Protein AF-A0A6A4ACM0-F1 (afdb_monomer_lite)

Sequence (72 aa):
MENTLALTVAHKANRLAWAKRMVVTPKEGWERTVFSDEKKFNLDGTDGLQSFDMTCGGRQERRSGGRMRVAR

Secondary structure (DSSP, 8-state):
--------HHHHHHHHHHHHHHHTS-HHHHHTPPP----PPPTT-TTS-----SS------------PPPP-

Radius of gyration: 26.79 Å; chains: 1; bounding box: 34×51×78 Å

InterPro domains:
  IPR036397 Ribonuclease H superfamily [G3DSA:3.30.420.10] (1-70)

pLDDT: mean 72.55, std 22.49, range [37.0, 97.19]

Structure (mmCIF, N/CA/C/O backbone):
data_AF-A0A6A4ACM0-F1
#
_entry.id   AF-A0A6A4ACM0-F1
#
loop_
_atom_site.group_PDB
_atom_site.id
_atom_site.type_symbol
_atom_site.label_atom_id
_atom_site.label_alt_id
_atom_site.label_comp_id
_atom_site.label_asym_id
_atom_site.label_entity_id
_atom_site.label_seq_id
_atom_site.pdbx_PDB_ins_code
_atom_site.Cartn_x
_atom_site.Cartn_y
_atom_site.Cartn_z
_atom_site.occupancy
_atom_site.B_iso_or_equiv
_atom_site.auth_seq_id
_atom_site.auth_comp_id
_atom_site.auth_asym_id
_atom_site.auth_atom_id
_atom_site.pdbx_PDB_model_num
ATOM 1 N N . MET A 1 1 ? 0.692 3.376 -22.701 1.00 46.34 1 MET A N 1
ATOM 2 C CA . MET A 1 1 ? 1.728 2.619 -21.968 1.00 46.34 1 MET A CA 1
ATOM 3 C C . MET A 1 1 ? 1.063 1.963 -20.777 1.00 46.34 1 MET A C 1
ATOM 5 O O . MET A 1 1 ? 0.700 2.660 -19.841 1.00 46.34 1 MET A O 1
ATOM 9 N N . GLU A 1 2 ? 0.871 0.651 -20.815 1.00 51.75 2 GLU A N 1
ATOM 10 C CA . GLU A 1 2 ? 0.471 -0.115 -19.631 1.00 51.75 2 GLU A CA 1
ATOM 11 C C . GLU A 1 2 ? 1.733 -0.378 -18.802 1.00 51.75 2 GLU A C 1
ATOM 13 O O . GLU A 1 2 ? 2.394 -1.401 -18.931 1.00 51.75 2 GLU A O 1
ATOM 18 N N . ASN A 1 3 ? 2.139 0.614 -18.004 1.00 59.91 3 ASN A N 1
ATOM 19 C CA . ASN A 1 3 ? 3.325 0.531 -17.147 1.00 59.91 3 ASN A CA 1
ATOM 20 C C . ASN A 1 3 ? 2.965 -0.099 -15.794 1.00 59.91 3 ASN A C 1
ATOM 22 O O . ASN A 1 3 ? 3.136 0.496 -14.731 1.00 59.91 3 ASN A O 1
ATOM 26 N N . THR A 1 4 ? 2.355 -1.280 -15.837 1.00 61.91 4 THR A N 1
ATOM 27 C CA . THR A 1 4 ? 1.958 -2.012 -14.637 1.00 61.91 4 THR A CA 1
ATOM 28 C C . THR A 1 4 ? 2.690 -3.339 -14.641 1.00 61.91 4 THR A C 1
ATOM 30 O O . THR A 1 4 ? 2.390 -4.222 -15.439 1.00 61.91 4 THR A O 1
ATOM 33 N N . LEU A 1 5 ? 3.675 -3.478 -13.749 1.00 77.25 5 LEU A N 1
ATOM 34 C CA . LEU A 1 5 ? 4.340 -4.758 -13.518 1.00 77.25 5 LEU A CA 1
ATOM 35 C C . LEU A 1 5 ? 3.274 -5.823 -13.231 1.00 77.25 5 LEU A C 1
ATOM 37 O O . LEU A 1 5 ? 2.439 -5.645 -12.338 1.00 77.25 5 LEU A O 1
ATOM 41 N N . ALA A 1 6 ? 3.294 -6.917 -13.993 1.00 86.06 6 ALA A N 1
ATOM 42 C CA . ALA A 1 6 ? 2.310 -7.980 -13.857 1.00 86.06 6 ALA A CA 1
ATOM 43 C C . ALA A 1 6 ? 2.369 -8.571 -12.439 1.00 86.06 6 ALA A C 1
ATOM 45 O O . ALA A 1 6 ? 3.353 -9.190 -12.030 1.00 86.06 6 ALA A O 1
ATOM 46 N N . LEU A 1 7 ? 1.308 -8.36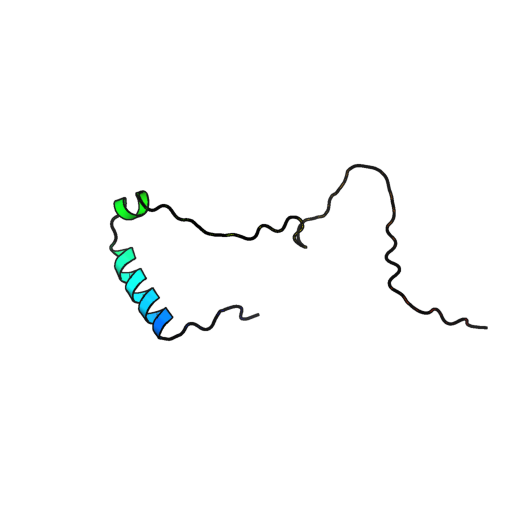0 -11.658 1.00 87.25 7 LEU A N 1
ATOM 47 C CA . LEU A 1 7 ? 1.220 -8.899 -10.306 1.00 87.25 7 LEU A CA 1
ATOM 48 C C . LEU A 1 7 ? 0.955 -10.402 -10.366 1.00 87.25 7 LEU A C 1
ATOM 50 O O . LEU A 1 7 ? -0.111 -10.831 -10.817 1.00 87.25 7 LEU A O 1
ATOM 54 N N . THR A 1 8 ? 1.894 -11.187 -9.839 1.00 91.88 8 THR A N 1
ATOM 55 C CA . THR A 1 8 ? 1.696 -12.622 -9.618 1.00 91.88 8 THR A CA 1
ATOM 56 C C . THR A 1 8 ? 0.534 -12.861 -8.648 1.00 91.88 8 THR A C 1
ATOM 58 O O . THR A 1 8 ? 0.176 -11.998 -7.837 1.00 91.88 8 THR A O 1
ATOM 61 N N . VAL A 1 9 ? -0.055 -14.059 -8.699 1.00 92.50 9 VAL A N 1
ATOM 62 C CA . VAL A 1 9 ? -1.119 -14.476 -7.766 1.00 92.50 9 VAL A CA 1
ATOM 63 C C . VAL A 1 9 ? -0.658 -14.336 -6.309 1.00 92.50 9 VAL A C 1
ATOM 65 O O . VAL A 1 9 ? -1.402 -13.821 -5.474 1.00 92.50 9 VAL A O 1
ATOM 68 N N . ALA A 1 10 ? 0.600 -14.683 -6.024 1.00 94.56 10 ALA A N 1
ATOM 69 C CA . ALA A 1 10 ? 1.199 -14.542 -4.699 1.00 94.56 10 ALA A CA 1
ATOM 70 C C . ALA A 1 10 ? 1.279 -13.076 -4.237 1.00 94.56 10 ALA A C 1
ATOM 72 O O . ALA A 1 10 ? 0.909 -12.766 -3.106 1.00 94.56 10 ALA A O 1
ATOM 73 N N . HIS A 1 11 ? 1.687 -12.145 -5.111 1.00 94.44 11 HIS A N 1
ATOM 74 C CA . HIS A 1 11 ? 1.717 -10.718 -4.768 1.00 94.44 11 HIS A CA 1
ATOM 75 C C . HIS A 1 11 ? 0.323 -10.186 -4.427 1.00 94.44 11 HIS A C 1
ATOM 77 O O . HIS A 1 11 ? 0.176 -9.426 -3.471 1.00 94.44 11 HIS A O 1
ATOM 83 N N . LYS A 1 12 ? -0.707 -10.603 -5.173 1.00 93.69 12 LYS A N 1
ATOM 84 C CA . LYS A 1 12 ? -2.097 -10.201 -4.907 1.00 93.69 12 LYS A CA 1
ATOM 85 C C . LYS A 1 12 ? -2.585 -10.736 -3.560 1.00 93.69 12 LYS A C 1
ATOM 87 O O . LYS A 1 12 ? -3.139 -9.969 -2.775 1.00 93.69 12 LYS A O 1
ATOM 92 N N . ALA A 1 13 ? -2.326 -12.011 -3.267 1.00 95.94 13 ALA A N 1
ATOM 93 C CA . ALA A 1 13 ? -2.697 -12.629 -1.996 1.00 95.94 13 ALA A CA 1
ATOM 94 C C . ALA A 1 13 ? -2.009 -11.946 -0.802 1.00 95.94 13 ALA A C 1
ATOM 96 O O . ALA A 1 13 ? -2.673 -11.567 0.164 1.00 95.94 13 ALA A O 1
ATOM 97 N N . ASN A 1 14 ? -0.699 -11.700 -0.899 1.00 97.00 14 ASN A N 1
ATOM 98 C CA . ASN A 1 14 ? 0.074 -11.054 0.162 1.00 97.00 14 ASN A CA 1
ATOM 99 C C . ASN A 1 14 ? -0.365 -9.605 0.399 1.00 97.00 14 ASN A C 1
ATOM 101 O O . ASN A 1 14 ? -0.537 -9.199 1.549 1.00 97.00 14 ASN A O 1
ATOM 105 N N . ARG A 1 15 ? -0.607 -8.836 -0.673 1.00 96.56 15 ARG A N 1
ATOM 106 C CA . ARG A 1 15 ? -1.134 -7.466 -0.572 1.00 96.56 15 ARG A CA 1
ATOM 107 C C . ARG A 1 15 ? -2.512 -7.441 0.087 1.00 96.56 15 ARG A C 1
ATOM 109 O O . ARG A 1 15 ? -2.734 -6.616 0.966 1.00 96.56 15 ARG A O 1
ATOM 116 N N . LEU A 1 16 ? -3.409 -8.362 -0.279 1.00 96.56 16 LEU A N 1
ATOM 117 C CA . LEU A 1 16 ? -4.741 -8.461 0.324 1.00 96.56 16 LEU A CA 1
ATOM 118 C C . LEU A 1 16 ? -4.670 -8.822 1.814 1.00 96.56 16 LEU A C 1
ATOM 120 O O . LEU A 1 16 ? -5.361 -8.214 2.628 1.00 96.56 16 LEU A O 1
ATOM 124 N N . ALA A 1 17 ? -3.828 -9.789 2.182 1.00 97.19 17 ALA A N 1
ATOM 125 C CA . ALA A 1 17 ? -3.630 -10.175 3.575 1.00 97.19 17 ALA A CA 1
ATOM 126 C C . ALA A 1 17 ? -3.049 -9.023 4.407 1.00 97.19 17 ALA A C 1
ATOM 128 O O . ALA A 1 17 ? -3.514 -8.767 5.516 1.00 97.19 17 ALA A O 1
ATOM 129 N N . TRP A 1 18 ? -2.067 -8.297 3.865 1.00 96.44 18 TRP A N 1
ATOM 130 C CA . TRP A 1 18 ? -1.505 -7.114 4.513 1.00 96.44 18 TRP A CA 1
ATOM 131 C C . TRP A 1 18 ? -2.555 -6.011 4.681 1.00 96.44 18 TRP A C 1
ATOM 133 O O . TRP A 1 18 ? -2.728 -5.517 5.791 1.00 96.44 18 TRP A O 1
ATOM 143 N N . ALA A 1 19 ? -3.326 -5.702 3.633 1.00 96.38 19 ALA A N 1
ATOM 144 C CA . ALA A 1 19 ? -4.367 -4.676 3.677 1.00 96.38 19 ALA A CA 1
ATOM 145 C C . ALA A 1 19 ? -5.436 -4.980 4.738 1.00 96.38 19 ALA A C 1
ATOM 147 O O . ALA A 1 19 ? -5.772 -4.107 5.532 1.00 96.38 19 ALA A O 1
ATOM 148 N N . LYS A 1 20 ? -5.909 -6.233 4.818 1.00 96.62 20 LYS A N 1
ATOM 149 C CA . LYS A 1 20 ? -6.870 -6.660 5.851 1.00 96.62 20 LYS A CA 1
ATOM 150 C C . LYS A 1 20 ? -6.355 -6.408 7.269 1.00 96.62 20 LYS A C 1
ATOM 152 O O . LYS A 1 20 ? -7.121 -5.958 8.112 1.00 96.62 20 LYS A O 1
ATOM 157 N N . ARG A 1 21 ? -5.069 -6.674 7.529 1.00 95.12 21 ARG A N 1
ATOM 158 C CA . ARG A 1 21 ? -4.450 -6.408 8.838 1.00 95.12 21 ARG A CA 1
ATOM 159 C C . ARG A 1 21 ? -4.302 -4.916 9.110 1.00 95.12 21 ARG A C 1
ATOM 161 O O . ARG A 1 21 ? -4.548 -4.487 10.223 1.00 95.12 21 ARG A O 1
ATOM 168 N N . MET A 1 22 ? -3.914 -4.138 8.105 1.00 94.19 22 MET A N 1
ATOM 169 C CA . MET A 1 22 ? -3.652 -2.709 8.272 1.00 94.19 22 MET A CA 1
ATOM 170 C C . MET A 1 22 ? -4.921 -1.876 8.463 1.00 94.19 22 MET A C 1
ATOM 172 O O . MET A 1 22 ? -4.890 -0.894 9.194 1.00 94.19 22 MET A O 1
ATOM 176 N N . VAL A 1 23 ? -6.048 -2.283 7.869 1.00 93.69 23 VAL A N 1
ATOM 177 C CA . VAL A 1 23 ? -7.348 -1.612 8.063 1.00 93.69 23 VAL A CA 1
ATOM 178 C C . VAL A 1 23 ? -7.829 -1.696 9.512 1.00 93.69 23 VAL A C 1
ATOM 180 O O . VAL A 1 23 ? -8.457 -0.763 9.999 1.00 93.69 23 VAL A O 1
ATOM 183 N N . VAL A 1 24 ? -7.532 -2.797 10.205 1.00 94.94 24 VAL A N 1
ATOM 184 C CA . VAL A 1 24 ? -7.894 -2.971 11.621 1.00 94.94 24 VAL A CA 1
ATOM 185 C C . VAL A 1 24 ? -6.823 -2.442 12.577 1.00 94.94 24 VAL A C 1
ATOM 187 O O . VAL A 1 24 ? -7.039 -2.450 13.787 1.00 94.94 24 VAL A O 1
ATOM 190 N N . THR A 1 25 ? -5.671 -1.992 12.064 1.00 91.44 25 THR A N 1
ATOM 191 C CA . THR A 1 25 ? -4.606 -1.415 12.888 1.00 91.44 25 THR A CA 1
ATOM 192 C C . THR A 1 25 ? -5.095 -0.107 13.519 1.00 91.44 25 THR A C 1
ATOM 194 O O . THR A 1 25 ? -5.521 0.792 12.787 1.00 91.44 25 THR A O 1
ATOM 197 N N . PRO A 1 26 ? -5.001 0.039 14.854 1.00 92.12 26 PRO A N 1
ATOM 198 C CA . PRO A 1 26 ? -5.356 1.271 15.548 1.00 9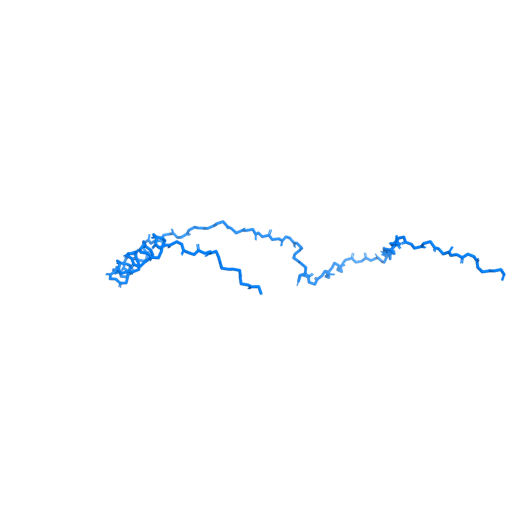2.12 26 PRO A CA 1
ATOM 199 C C . PRO A 1 26 ? -4.538 2.479 15.078 1.00 92.12 26 PRO A C 1
ATOM 201 O O . PRO A 1 26 ? -3.414 2.344 14.584 1.00 92.12 26 PRO A O 1
ATOM 204 N N . LYS A 1 27 ? -5.086 3.680 15.276 1.00 91.31 27 LYS A N 1
ATOM 205 C CA . LYS A 1 27 ? -4.469 4.950 14.860 1.00 91.31 27 LYS A CA 1
ATOM 206 C C . LYS A 1 27 ? -3.070 5.135 15.453 1.00 91.31 27 LYS A C 1
ATOM 208 O O . LYS A 1 27 ? -2.165 5.604 14.771 1.00 91.31 27 LYS A O 1
ATOM 213 N N . GLU A 1 28 ? -2.872 4.673 16.680 1.00 92.50 28 GLU A N 1
ATOM 214 C CA . GLU A 1 28 ? -1.609 4.733 17.416 1.00 92.50 28 GLU A CA 1
ATOM 215 C C . GLU A 1 28 ? -0.489 3.951 16.710 1.00 92.50 28 GLU A C 1
ATOM 217 O O . GLU A 1 28 ? 0.686 4.302 16.820 1.00 92.50 28 GLU A O 1
ATOM 222 N N . GLY A 1 29 ? -0.839 2.894 15.967 1.00 90.75 29 GLY A N 1
ATOM 223 C CA . GLY A 1 29 ? 0.113 2.138 15.154 1.00 90.75 29 GLY A CA 1
ATOM 224 C C . GLY A 1 29 ? 0.621 2.951 13.964 1.00 90.75 29 GLY A C 1
ATOM 225 O O . GLY A 1 29 ? 1.817 2.949 13.675 1.00 90.75 29 GLY A O 1
ATOM 226 N N . TRP A 1 30 ? -0.268 3.704 13.315 1.00 94.81 30 TRP A N 1
ATOM 227 C CA . TRP A 1 30 ? 0.088 4.587 12.204 1.00 94.81 30 TRP A CA 1
ATOM 228 C C . TRP A 1 30 ? 0.926 5.779 12.662 1.00 94.81 30 TRP A C 1
ATOM 230 O O . TRP A 1 30 ? 1.920 6.100 12.020 1.00 94.81 30 TRP A O 1
ATOM 240 N N . GLU A 1 31 ? 0.583 6.384 13.801 1.00 95.44 31 GLU A N 1
ATOM 241 C CA . GLU A 1 31 ? 1.308 7.537 14.358 1.00 95.44 31 GLU A CA 1
ATOM 242 C C . GLU A 1 31 ? 2.758 7.210 14.750 1.00 95.44 31 GLU A C 1
ATOM 244 O O . GLU A 1 31 ? 3.615 8.090 14.754 1.00 95.44 31 GLU A O 1
ATOM 249 N N . ARG A 1 32 ? 3.054 5.940 15.047 1.00 94.81 32 ARG A N 1
ATOM 250 C CA . ARG A 1 32 ? 4.409 5.466 15.374 1.00 94.81 32 ARG A CA 1
ATOM 251 C C . ARG A 1 32 ? 5.179 4.934 14.164 1.00 94.81 32 ARG A C 1
ATOM 253 O O . ARG A 1 32 ? 6.337 4.547 14.309 1.00 94.81 32 ARG A O 1
ATOM 260 N N . THR A 1 33 ? 4.556 4.879 12.988 1.00 93.62 33 THR A N 1
ATOM 261 C CA . THR A 1 33 ? 5.183 4.325 11.785 1.00 93.62 33 THR A CA 1
ATOM 262 C C . THR A 1 33 ? 6.027 5.386 11.082 1.00 93.62 33 THR A C 1
ATOM 264 O O . THR A 1 33 ? 5.520 6.431 10.684 1.00 93.62 33 THR A O 1
ATOM 267 N N . VAL A 1 34 ? 7.315 5.097 10.878 1.00 95.94 34 VAL A N 1
ATOM 268 C CA . VAL A 1 34 ? 8.224 5.930 10.077 1.00 95.94 34 VAL A CA 1
ATOM 269 C C . VAL A 1 34 ? 8.385 5.292 8.700 1.00 95.94 34 VAL A C 1
ATOM 271 O O . VAL A 1 34 ? 8.893 4.177 8.589 1.00 95.94 34 VAL A O 1
ATOM 274 N N . PHE A 1 35 ? 7.943 5.990 7.654 1.00 95.00 35 PHE A N 1
ATOM 275 C CA . PHE A 1 35 ? 8.093 5.544 6.269 1.00 95.00 35 PHE A CA 1
ATOM 276 C C . PHE A 1 35 ? 9.394 6.076 5.665 1.00 95.00 35 PHE A C 1
ATOM 278 O O . PHE A 1 35 ? 9.739 7.243 5.846 1.00 95.00 35 PHE A O 1
ATOM 285 N N . SER A 1 36 ? 10.085 5.230 4.908 1.00 96.44 36 SER A N 1
ATOM 286 C CA . SER A 1 36 ? 11.243 5.598 4.098 1.00 96.44 36 SER A CA 1
ATOM 287 C C . SER A 1 36 ? 11.095 5.020 2.692 1.00 96.44 36 SER A C 1
ATOM 289 O O . SER A 1 36 ? 10.498 3.959 2.508 1.00 96.44 36 SER A O 1
ATOM 291 N N . ASP A 1 37 ? 11.614 5.738 1.701 1.00 95.50 37 ASP A N 1
ATO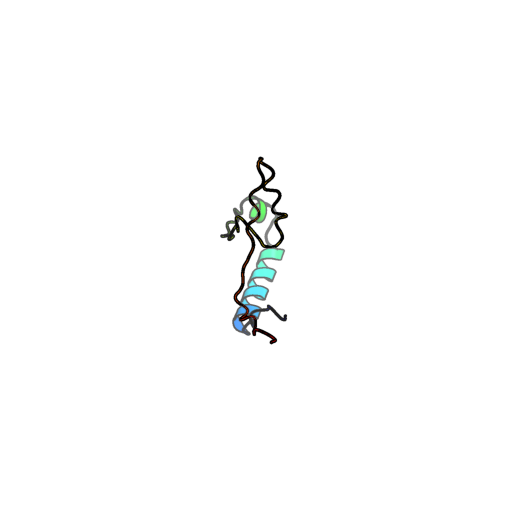M 292 C CA . ASP A 1 37 ? 11.669 5.299 0.308 1.00 95.50 37 ASP A CA 1
ATOM 293 C C . ASP A 1 37 ? 12.849 5.973 -0.398 1.00 95.50 37 ASP A C 1
ATOM 295 O O . ASP A 1 37 ? 13.303 7.048 0.005 1.00 95.50 37 ASP A O 1
ATOM 299 N N . GLU A 1 38 ? 13.332 5.349 -1.467 1.00 93.56 38 GLU A N 1
ATOM 300 C CA . GLU A 1 38 ? 14.354 5.917 -2.334 1.00 93.56 38 GLU A CA 1
ATOM 301 C C . GLU A 1 38 ? 13.705 6.494 -3.589 1.00 93.56 38 GLU A C 1
ATOM 303 O O . GLU A 1 38 ? 13.086 5.794 -4.390 1.00 93.56 38 GLU A O 1
ATOM 308 N N . LYS A 1 39 ? 13.903 7.793 -3.816 1.00 88.00 39 LYS A N 1
ATOM 309 C CA . LYS A 1 39 ? 13.420 8.463 -5.021 1.00 88.00 39 LYS A CA 1
ATOM 310 C C . LYS A 1 39 ? 14.587 9.011 -5.826 1.00 88.00 39 LYS A C 1
ATOM 312 O O . LYS A 1 39 ? 15.365 9.829 -5.348 1.00 88.00 39 LYS A O 1
ATOM 317 N N . LYS A 1 40 ? 14.651 8.648 -7.110 1.00 87.38 40 LYS A N 1
ATOM 318 C CA . LYS A 1 40 ? 15.540 9.324 -8.062 1.00 87.38 40 LYS A CA 1
ATOM 319 C C . LYS A 1 40 ? 15.032 10.750 -8.309 1.00 87.38 40 LYS A C 1
ATOM 321 O O . LYS A 1 40 ? 13.916 10.924 -8.819 1.00 87.38 40 LYS A O 1
ATOM 326 N N . PHE A 1 41 ? 15.843 11.743 -7.952 1.00 79.81 41 PHE A N 1
ATOM 327 C CA . PHE A 1 41 ? 15.662 13.143 -8.332 1.00 79.81 41 PHE A CA 1
ATOM 328 C C . PHE A 1 41 ? 16.503 13.410 -9.583 1.00 79.81 41 PHE A C 1
ATOM 330 O O . PHE A 1 41 ? 17.708 13.161 -9.586 1.00 79.81 41 PHE A O 1
ATOM 337 N N . ASN A 1 42 ? 15.865 13.842 -10.669 1.00 81.75 42 ASN A N 1
ATOM 338 C CA . ASN A 1 42 ? 16.582 14.232 -11.881 1.00 81.75 42 ASN A CA 1
ATOM 339 C C . ASN A 1 42 ? 16.833 15.742 -11.798 1.00 81.75 42 ASN A C 1
ATOM 341 O O . ASN A 1 42 ? 15.880 16.486 -11.590 1.00 81.75 42 ASN A O 1
ATOM 345 N N . LEU A 1 43 ? 18.091 16.168 -11.941 1.00 71.69 43 LEU A N 1
ATOM 346 C CA . LEU A 1 43 ? 18.486 17.582 -11.880 1.00 71.69 43 LEU A CA 1
ATOM 347 C C . LEU A 1 43 ? 17.869 18.395 -13.032 1.00 71.69 43 LEU A C 1
ATOM 349 O O . LEU A 1 43 ? 17.344 19.475 -12.799 1.00 71.69 43 LEU A O 1
ATOM 353 N N . ASP A 1 44 ? 17.841 17.808 -14.231 1.00 68.44 44 ASP A N 1
ATOM 354 C CA . ASP A 1 44 ? 17.276 18.392 -15.449 1.00 68.44 44 ASP A CA 1
ATOM 355 C C . ASP A 1 44 ? 16.284 17.407 -16.076 1.00 68.44 44 ASP A C 1
ATOM 357 O O . ASP A 1 44 ? 16.564 16.730 -17.069 1.00 68.44 44 ASP A O 1
ATOM 361 N N . GLY A 1 45 ? 15.118 17.251 -15.449 1.00 68.00 45 GLY A N 1
ATOM 362 C CA . GLY A 1 45 ? 14.002 16.593 -16.126 1.00 68.00 45 GLY A CA 1
ATOM 363 C C . GLY A 1 45 ? 13.679 17.342 -17.422 1.00 68.00 45 GLY A C 1
ATOM 364 O O . GLY A 1 45 ? 13.759 18.565 -17.458 1.00 68.00 45 GLY A O 1
ATOM 365 N N . THR A 1 46 ? 13.285 16.634 -18.480 1.00 65.44 46 THR A N 1
ATOM 366 C CA . THR A 1 46 ? 12.865 17.242 -19.760 1.00 65.44 46 THR A CA 1
ATOM 367 C C . THR A 1 46 ? 11.743 18.276 -19.622 1.00 65.44 46 THR A C 1
ATOM 369 O O . THR A 1 46 ? 11.584 19.106 -20.512 1.00 65.44 46 THR A O 1
ATOM 372 N N . ASP A 1 47 ? 11.018 18.256 -18.500 1.00 63.34 47 ASP A N 1
ATOM 373 C CA . ASP A 1 47 ? 9.929 19.186 -18.180 1.00 63.34 47 ASP A CA 1
ATOM 374 C C . ASP A 1 47 ? 10.375 20.343 -17.262 1.00 63.34 47 ASP A C 1
ATOM 376 O O . ASP A 1 47 ? 9.563 21.160 -16.829 1.00 63.34 47 ASP A O 1
ATOM 380 N N . GLY A 1 48 ? 11.673 20.436 -16.958 1.00 56.75 48 GLY A N 1
ATOM 381 C CA . GLY A 1 48 ? 12.282 21.624 -16.381 1.00 56.75 48 GLY A CA 1
ATOM 382 C C . GLY A 1 48 ? 12.495 22.639 -17.491 1.00 56.75 48 GLY A C 1
ATOM 383 O O . GLY A 1 48 ? 13.392 22.478 -18.315 1.00 56.75 48 GLY A O 1
ATOM 384 N N . LEU A 1 49 ? 11.661 23.678 -17.532 1.00 56.06 49 LEU A N 1
ATOM 385 C CA . LEU A 1 49 ? 11.923 24.872 -18.326 1.00 56.06 49 LEU A CA 1
ATOM 386 C C . LEU A 1 49 ? 13.356 25.332 -18.003 1.00 56.06 49 LEU A C 1
ATOM 388 O O . LEU A 1 49 ? 13.607 25.842 -16.911 1.00 56.06 49 LEU A O 1
ATOM 392 N N . GLN A 1 50 ? 14.305 25.086 -18.913 1.00 59.56 50 GLN A N 1
ATOM 393 C CA . GLN A 1 50 ? 15.687 25.540 -18.779 1.00 59.56 50 GLN A CA 1
ATOM 394 C C . GLN A 1 50 ? 15.720 27.053 -18.980 1.00 59.56 50 GLN A C 1
ATOM 396 O O . GLN A 1 50 ? 16.157 27.557 -20.010 1.00 59.56 50 GLN A O 1
ATOM 401 N N . SER A 1 51 ? 15.258 27.796 -17.985 1.00 56.66 51 SER A N 1
ATOM 402 C CA . SER A 1 51 ? 15.604 29.199 -17.852 1.00 56.66 51 SER A CA 1
ATOM 403 C C . SER A 1 51 ? 16.924 29.266 -17.095 1.00 56.66 51 SER A C 1
ATOM 405 O O . SER A 1 51 ? 16.964 29.662 -15.933 1.00 56.66 51 SER A O 1
ATOM 407 N N . PHE A 1 52 ? 18.023 28.862 -17.741 1.00 51.94 52 PHE A N 1
ATOM 408 C CA . PHE A 1 52 ? 19.326 29.396 -17.354 1.00 51.94 52 PHE A CA 1
ATOM 409 C C . PHE A 1 52 ? 19.397 30.815 -17.917 1.00 51.94 52 PHE A C 1
ATOM 411 O O . PHE A 1 52 ? 20.028 31.057 -18.942 1.00 51.94 52 PHE A O 1
ATOM 418 N N . ASP A 1 53 ? 18.677 31.748 -17.294 1.00 51.50 53 ASP A N 1
ATOM 419 C CA . ASP A 1 53 ? 18.949 33.163 -17.510 1.00 51.50 53 ASP A CA 1
ATOM 420 C C . ASP A 1 53 ? 19.926 33.627 -16.435 1.00 51.50 53 ASP A C 1
ATOM 422 O O . ASP A 1 53 ? 19.567 34.163 -15.389 1.00 51.50 53 ASP A O 1
ATOM 426 N N . MET A 1 54 ? 21.198 33.351 -16.692 1.00 44.66 54 MET A N 1
ATOM 427 C CA . MET A 1 54 ? 22.245 34.265 -16.283 1.00 44.66 54 MET A CA 1
ATOM 428 C C . MET A 1 54 ? 23.127 34.516 -17.491 1.00 44.66 54 MET A C 1
ATOM 430 O O . MET A 1 54 ? 24.114 33.823 -17.707 1.00 44.66 54 MET A O 1
ATOM 434 N N . THR A 1 55 ? 22.769 35.573 -18.220 1.00 45.28 55 THR A N 1
ATOM 435 C CA . THR A 1 55 ? 23.685 36.466 -18.938 1.00 45.28 55 THR A CA 1
ATOM 436 C C . THR A 1 55 ? 24.518 35.856 -20.077 1.00 45.28 55 THR A C 1
ATOM 438 O O . THR A 1 55 ? 25.289 34.921 -19.906 1.00 45.28 55 THR A O 1
ATOM 441 N N . CYS A 1 56 ? 24.469 36.545 -21.221 1.00 40.66 56 CYS A N 1
ATOM 442 C CA . CYS A 1 56 ? 25.430 36.493 -22.333 1.00 40.66 56 CYS A CA 1
ATOM 443 C C . CYS A 1 56 ? 25.174 35.409 -23.398 1.00 40.66 56 CYS A C 1
ATOM 445 O O . CYS A 1 56 ? 25.450 34.225 -23.232 1.00 40.66 56 CYS A O 1
ATOM 447 N N . GLY A 1 57 ? 24.683 35.860 -24.557 1.00 48.66 57 GLY A N 1
ATOM 448 C CA . GLY A 1 57 ? 24.398 35.037 -25.727 1.00 48.66 57 GLY A CA 1
ATOM 449 C C . GLY A 1 57 ? 25.605 34.263 -26.263 1.00 48.66 57 GLY A C 1
ATOM 450 O O . GLY A 1 57 ? 26.599 34.835 -26.700 1.00 48.66 57 GLY A O 1
ATOM 451 N N . GLY A 1 58 ? 25.446 32.946 -26.327 1.00 39.94 58 GLY A N 1
ATOM 452 C CA . GLY A 1 58 ? 26.259 32.039 -27.123 1.00 39.94 58 GLY A CA 1
ATOM 453 C C . GLY A 1 58 ? 25.340 31.029 -27.794 1.00 39.94 58 GLY A C 1
ATOM 454 O O . GLY A 1 58 ? 24.997 30.005 -27.214 1.00 39.94 58 GLY A O 1
ATOM 455 N N . ARG A 1 59 ? 24.899 31.340 -29.015 1.00 40.69 59 ARG A N 1
ATOM 456 C CA . ARG A 1 59 ? 24.105 30.462 -29.884 1.00 40.69 59 ARG 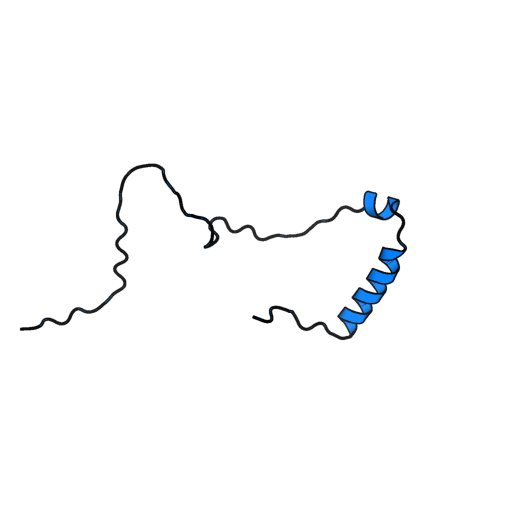A CA 1
ATOM 457 C C . ARG A 1 59 ? 24.846 29.133 -30.091 1.00 40.69 59 ARG A C 1
ATOM 459 O O . ARG A 1 59 ? 25.721 29.056 -30.948 1.00 40.69 59 ARG A O 1
ATOM 466 N N . GLN A 1 60 ? 24.496 28.079 -29.351 1.00 41.78 60 GLN A N 1
ATOM 467 C CA . GLN A 1 60 ? 24.897 26.720 -29.721 1.00 41.78 60 GLN A CA 1
ATOM 468 C C . GLN A 1 60 ? 24.048 26.270 -30.914 1.00 41.78 60 GLN A C 1
ATOM 470 O O . GLN A 1 60 ? 22.943 25.747 -30.777 1.00 41.78 60 GLN A O 1
ATOM 475 N N . GLU A 1 61 ? 24.565 26.508 -32.118 1.00 40.88 61 GLU A N 1
ATOM 476 C CA . GLU A 1 61 ? 24.039 25.909 -33.338 1.00 40.88 61 GLU A CA 1
ATOM 477 C C . GLU A 1 61 ? 24.301 24.397 -33.296 1.00 40.88 61 GLU A C 1
ATOM 479 O O . GLU A 1 61 ? 25.432 23.931 -33.444 1.00 40.88 61 GLU A O 1
ATOM 484 N N . ARG A 1 62 ? 23.239 23.609 -33.098 1.00 41.78 62 ARG A N 1
ATOM 485 C CA . ARG A 1 62 ? 23.267 22.170 -33.367 1.00 41.78 62 ARG A CA 1
ATOM 486 C C . ARG A 1 62 ? 23.392 21.966 -34.877 1.00 41.78 62 ARG A C 1
A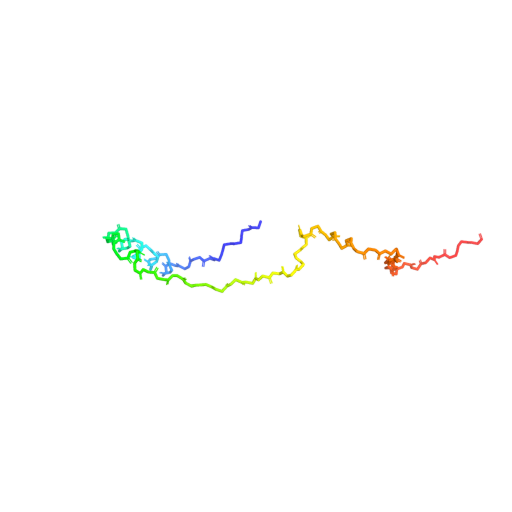TOM 488 O O . ARG A 1 62 ? 22.389 21.864 -35.575 1.00 41.78 62 ARG A O 1
ATOM 495 N N . ARG A 1 63 ? 24.616 21.867 -35.400 1.00 39.41 63 ARG A N 1
ATOM 496 C CA . ARG A 1 63 ? 24.848 21.256 -36.718 1.00 39.41 63 ARG A CA 1
ATOM 497 C C . ARG A 1 63 ? 24.811 19.740 -36.572 1.00 39.41 63 ARG A C 1
ATOM 499 O O . ARG A 1 63 ? 25.838 19.073 -36.543 1.00 39.41 63 ARG A O 1
ATOM 506 N N . SER A 1 64 ? 23.602 19.194 -36.477 1.00 40.47 64 SER A N 1
ATOM 507 C CA . SER A 1 64 ? 23.355 17.810 -36.871 1.00 40.47 64 SER A CA 1
ATOM 508 C C . SER A 1 64 ? 23.640 17.693 -38.368 1.00 40.47 64 SER A C 1
ATOM 510 O O . SER A 1 64 ? 23.080 18.433 -39.176 1.00 40.47 64 SER A O 1
ATOM 512 N N . GLY A 1 65 ? 24.576 16.807 -38.704 1.00 52.38 65 GLY A N 1
ATOM 513 C CA . GLY A 1 65 ? 25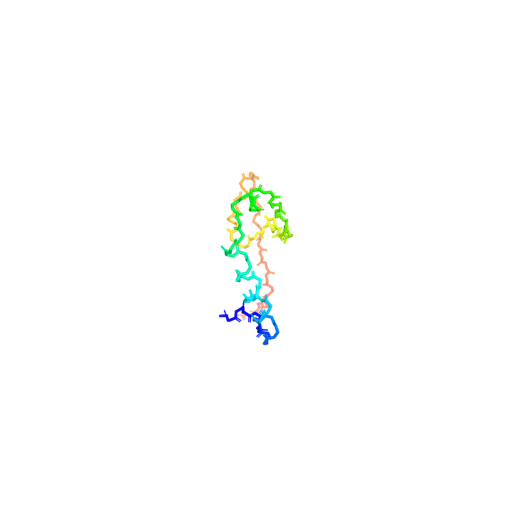.104 16.617 -40.046 1.00 52.38 65 GLY A CA 1
ATOM 514 C C . GLY A 1 65 ? 24.025 16.398 -41.104 1.00 52.38 65 GLY A C 1
ATOM 515 O O . GLY A 1 65 ? 23.154 15.544 -40.971 1.00 52.38 65 GLY A O 1
ATOM 516 N N . GLY A 1 66 ? 24.148 17.150 -42.193 1.00 42.41 66 GLY A N 1
ATOM 517 C CA . GLY A 1 66 ? 23.412 16.956 -43.432 1.00 42.41 66 GLY A CA 1
ATOM 518 C C . GLY A 1 66 ? 24.308 17.364 -44.596 1.00 42.41 66 GLY A C 1
ATOM 519 O O . GLY A 1 66 ? 24.653 18.532 -44.746 1.00 42.41 66 GLY A O 1
ATOM 520 N N . ARG A 1 67 ? 24.738 16.383 -45.394 1.00 44.56 67 ARG A N 1
ATOM 521 C CA . ARG A 1 67 ? 25.567 16.557 -46.594 1.00 44.56 67 ARG A CA 1
ATOM 522 C C . ARG A 1 67 ? 24.812 17.404 -47.624 1.00 44.56 67 ARG A C 1
ATOM 524 O O . ARG A 1 67 ? 23.883 16.910 -48.258 1.00 44.56 67 ARG A O 1
ATOM 531 N N . MET A 1 68 ? 25.219 18.655 -47.810 1.00 37.00 68 MET A N 1
ATOM 532 C CA . MET A 1 68 ? 24.664 19.530 -48.845 1.00 37.00 68 MET A CA 1
ATOM 533 C C . MET A 1 68 ? 25.294 19.156 -50.195 1.00 37.00 68 MET A C 1
ATOM 535 O O . MET A 1 68 ? 26.515 19.196 -50.351 1.00 37.00 68 MET A O 1
ATOM 539 N N . ARG A 1 69 ? 24.478 18.705 -51.157 1.00 44.12 69 ARG A N 1
ATOM 540 C CA . ARG A 1 69 ? 24.929 18.474 -52.538 1.00 44.12 69 ARG A CA 1
ATOM 541 C C . ARG A 1 69 ? 25.056 19.822 -53.246 1.00 44.12 69 ARG A C 1
ATOM 543 O O . ARG A 1 69 ? 24.160 20.651 -53.136 1.00 44.12 69 ARG A O 1
ATOM 550 N N . VAL A 1 70 ? 26.147 19.998 -53.986 1.00 41.22 70 VAL A N 1
ATOM 551 C CA . VAL A 1 70 ? 26.373 21.146 -54.871 1.00 41.22 70 VAL A CA 1
ATOM 552 C C . VAL A 1 70 ? 25.493 20.976 -56.110 1.00 41.22 70 VAL A C 1
ATOM 554 O O . VAL A 1 70 ? 25.652 20.000 -56.846 1.00 41.22 70 VAL A O 1
ATOM 557 N N . ALA A 1 71 ? 24.549 21.893 -56.316 1.00 41.25 71 ALA A N 1
ATOM 558 C CA . ALA A 1 71 ? 23.921 22.095 -57.617 1.00 41.25 71 ALA A CA 1
ATOM 559 C C . ALA A 1 71 ? 24.807 23.048 -58.433 1.00 41.25 71 ALA A C 1
ATOM 561 O O . ALA A 1 71 ? 25.388 23.976 -57.870 1.00 41.25 71 ALA A O 1
ATOM 562 N N . ARG A 1 72 ? 24.964 22.707 -59.712 1.00 48.59 72 ARG A N 1
ATOM 563 C CA . ARG A 1 72 ? 25.853 23.334 -60.698 1.00 48.59 72 ARG A CA 1
ATOM 564 C C . ARG A 1 72 ? 25.486 24.778 -61.003 1.00 48.59 72 ARG A C 1
ATOM 566 O O . ARG A 1 72 ? 24.274 25.076 -60.966 1.00 48.59 72 ARG A O 1
#

Foldseek 3Di:
DPPDDDQDPVNVVVVVVVVVVVVPDDPVVVVPDDDDDDDDDDPDDVPPPPPPPDDDDDDPPPCPDDDDDDDD

Organism: NCBI:txid53985